Protein AF-A0A2Z6M3I9-F1 (afdb_monomer_lite)

pLDDT: mean 72.51, std 14.34, range [35.34, 93.38]

InterPro domains:
  IPR052072 Vascular development regulator domain-containing protein [PTHR16027] (50-109)

Radius of gyration: 44.21 Å; chains: 1; bounding box: 99×34×116 Å

Organism: Trifolium subterraneum (NCBI:txid3900)

Secondary structure (DSSP, 8-state):
-----------TTHHHHHHHHHHHHHHHHHHS----HHHHHHHH-HHHHHHHHHHHHS-TT-----SSPPTT-PPPPPHHHHHHHSPP--GGG-PPPGGGGG-GGGGGGT---

Structure (mmCIF, N/CA/C/O backbone):
data_AF-A0A2Z6M3I9-F1
#
_entry.id   AF-A0A2Z6M3I9-F1
#
loop_
_atom_site.group_PDB
_atom_site.id
_atom_site.type_symbol
_atom_site.label_atom_id
_atom_site.label_alt_id
_atom_site.label_comp_id
_atom_site.label_asym_id
_atom_site.label_entity_id
_atom_site.label_seq_id
_atom_site.pdbx_PDB_ins_code
_atom_site.Cartn_x
_atom_site.Cartn_y
_atom_site.Cartn_z
_atom_site.occupancy
_atom_site.B_iso_or_equiv
_atom_site.auth_seq_id
_atom_site.auth_comp_id
_atom_site.auth_asym_id
_atom_site.auth_atom_id
_atom_site.pdbx_PDB_model_num
ATOM 1 N N . MET A 1 1 ? 70.834 -3.166 -73.024 1.00 46.78 1 MET A N 1
ATOM 2 C CA . MET A 1 1 ? 70.839 -4.441 -72.269 1.00 46.78 1 MET A CA 1
ATOM 3 C C . MET A 1 1 ? 70.066 -4.167 -70.984 1.00 46.78 1 MET A C 1
ATOM 5 O O . MET A 1 1 ? 70.492 -3.287 -70.261 1.00 46.78 1 MET A O 1
ATOM 9 N N . CYS A 1 2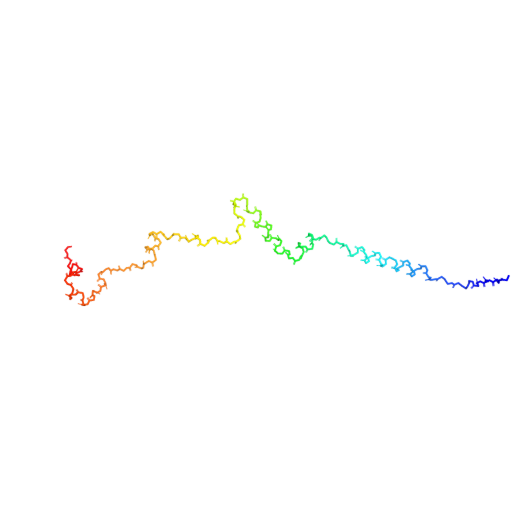 ? 68.882 -4.706 -70.707 1.00 35.34 2 CYS A N 1
ATOM 10 C CA . CYS A 1 2 ? 68.264 -5.953 -71.150 1.00 35.34 2 CYS A CA 1
ATOM 11 C C . CYS A 1 2 ? 66.836 -5.716 -71.668 1.00 35.34 2 CYS A C 1
ATOM 13 O O . CYS A 1 2 ? 66.071 -4.953 -71.089 1.00 35.34 2 CYS A O 1
ATOM 15 N N . ASN A 1 3 ? 66.501 -6.390 -72.766 1.00 41.72 3 ASN A N 1
ATOM 16 C CA . ASN A 1 3 ? 65.148 -6.480 -73.296 1.00 41.72 3 ASN A CA 1
ATOM 17 C C . ASN A 1 3 ? 64.330 -7.409 -72.393 1.00 41.72 3 ASN A C 1
ATOM 19 O O . ASN A 1 3 ? 64.697 -8.572 -72.246 1.00 41.72 3 ASN A O 1
ATOM 23 N N . TYR A 1 4 ? 63.227 -6.922 -71.828 1.00 47.03 4 TYR A N 1
ATOM 24 C CA . TYR A 1 4 ? 62.178 -7.783 -71.284 1.00 47.03 4 TYR A CA 1
ATOM 25 C C . TYR A 1 4 ? 60.978 -7.712 -72.225 1.00 47.03 4 TYR A C 1
ATOM 27 O O . TYR A 1 4 ? 60.066 -6.905 -72.069 1.00 47.03 4 TYR A O 1
ATOM 35 N N . THR A 1 5 ? 61.015 -8.542 -73.262 1.00 44.16 5 THR A N 1
ATOM 36 C CA . THR A 1 5 ? 59.844 -8.838 -74.084 1.00 44.16 5 THR A CA 1
ATOM 37 C C . THR A 1 5 ? 58.996 -9.832 -73.300 1.00 44.16 5 THR A C 1
ATOM 39 O O . THR A 1 5 ? 59.298 -11.022 -73.276 1.00 44.16 5 THR A O 1
ATOM 42 N N . ILE A 1 6 ? 57.961 -9.353 -72.609 1.00 53.44 6 ILE A N 1
ATOM 43 C CA . ILE A 1 6 ? 56.966 -10.242 -72.004 1.00 53.44 6 ILE A CA 1
ATOM 44 C C . ILE A 1 6 ? 55.996 -10.654 -73.112 1.00 53.44 6 ILE A C 1
ATOM 46 O O . ILE A 1 6 ? 55.208 -9.847 -73.602 1.00 53.44 6 ILE A O 1
ATOM 50 N N . LEU A 1 7 ? 56.094 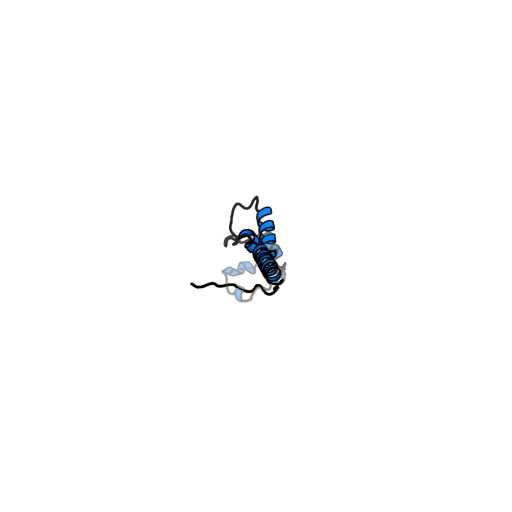-11.918 -73.528 1.00 47.03 7 LEU A N 1
ATOM 51 C CA . LEU A 1 7 ? 55.115 -12.587 -74.379 1.00 47.03 7 LEU A CA 1
ATOM 52 C C . LEU A 1 7 ? 53.763 -12.605 -73.652 1.00 47.03 7 LEU A C 1
ATOM 54 O O . LEU A 1 7 ? 53.545 -13.397 -72.737 1.00 47.03 7 LEU A O 1
ATOM 58 N N . LEU A 1 8 ? 52.855 -11.717 -74.056 1.00 44.78 8 LEU A N 1
ATOM 59 C CA . LEU A 1 8 ? 51.456 -11.734 -73.638 1.00 44.78 8 LEU A CA 1
ATOM 60 C C . LEU A 1 8 ? 50.755 -12.932 -74.291 1.00 44.78 8 LEU A C 1
ATOM 62 O O . LEU A 1 8 ? 50.255 -12.854 -75.411 1.00 44.78 8 LEU A O 1
ATOM 66 N N . HIS A 1 9 ? 50.733 -14.054 -73.573 1.00 43.66 9 HIS A N 1
ATOM 67 C CA . HIS A 1 9 ? 49.752 -15.116 -73.792 1.00 43.66 9 HIS A CA 1
ATOM 68 C C . HIS A 1 9 ? 48.354 -14.596 -73.385 1.00 43.66 9 HIS A C 1
ATOM 70 O O . HIS A 1 9 ? 48.254 -13.793 -72.451 1.00 43.66 9 HIS A O 1
ATOM 76 N N . PRO A 1 10 ? 47.263 -15.024 -74.046 1.00 52.47 10 PRO A N 1
ATOM 77 C CA . PRO A 1 10 ? 45.942 -14.445 -73.846 1.00 52.47 10 PRO A CA 1
ATOM 78 C C . PRO A 1 10 ? 45.379 -14.889 -72.493 1.00 52.47 10 PRO A C 1
ATOM 80 O O . PRO A 1 10 ? 44.980 -16.036 -72.317 1.00 52.47 10 PRO A O 1
ATOM 83 N N . GLN A 1 11 ? 45.347 -13.974 -71.528 1.00 40.12 11 GLN A N 1
ATOM 84 C CA . GLN A 1 11 ? 44.640 -14.153 -70.261 1.00 40.12 11 GLN A CA 1
ATOM 85 C C . GLN A 1 11 ? 43.510 -13.130 -70.171 1.00 40.12 11 GLN A C 1
ATOM 87 O O . GLN A 1 11 ? 43.577 -12.122 -69.467 1.00 40.12 11 GLN A O 1
ATOM 92 N N . ALA A 1 12 ? 42.443 -13.408 -70.914 1.00 52.78 12 ALA A N 1
ATOM 93 C CA . ALA A 1 12 ? 41.137 -12.831 -70.658 1.00 52.78 12 ALA A CA 1
ATOM 94 C C . ALA A 1 12 ? 40.544 -13.500 -69.405 1.00 52.78 12 ALA A C 1
ATOM 96 O O . ALA A 1 12 ? 39.816 -14.470 -69.549 1.00 52.78 12 ALA A O 1
ATOM 97 N N . SER A 1 13 ? 40.881 -13.039 -68.189 1.00 54.22 13 SER A N 1
ATOM 98 C CA . SER A 1 13 ? 40.032 -13.298 -67.000 1.00 54.22 13 SER A CA 1
ATOM 99 C C . SER A 1 13 ? 40.371 -12.529 -65.707 1.00 54.22 13 SER A C 1
ATOM 101 O O . SER A 1 13 ? 39.738 -12.780 -64.683 1.00 54.22 13 SER A O 1
ATOM 103 N N . TYR A 1 14 ? 41.336 -11.604 -65.685 1.00 50.34 14 TYR A N 1
ATOM 104 C CA . TYR A 1 14 ? 41.703 -10.909 -64.432 1.00 50.34 14 TYR A CA 1
ATOM 105 C C . TYR A 1 14 ? 40.854 -9.665 -64.134 1.00 50.34 14 TYR A C 1
ATOM 107 O O . TYR A 1 14 ? 40.676 -9.298 -62.975 1.00 50.34 14 TYR A O 1
ATOM 115 N N . THR A 1 15 ? 40.283 -9.040 -65.163 1.00 52.94 15 THR A N 1
ATOM 116 C CA . THR A 1 15 ? 39.463 -7.826 -65.035 1.00 52.94 15 THR A CA 1
ATOM 117 C C . THR A 1 15 ? 38.095 -8.110 -64.411 1.00 52.94 15 THR A C 1
ATOM 119 O O . THR A 1 15 ? 37.620 -7.322 -63.599 1.00 52.94 15 THR A O 1
ATOM 122 N N . GLY A 1 16 ? 37.487 -9.259 -64.725 1.00 56.19 16 GLY A N 1
ATOM 123 C CA . GLY A 1 16 ? 36.177 -9.657 -64.197 1.00 56.19 16 GLY A CA 1
ATOM 124 C C . GLY A 1 16 ? 36.192 -9.992 -62.703 1.00 56.19 16 GLY A C 1
ATOM 125 O O . GLY A 1 16 ? 35.321 -9.532 -61.971 1.00 56.19 16 GLY A O 1
ATOM 126 N N . LEU A 1 17 ? 37.208 -10.727 -62.227 1.00 57.41 17 LEU A N 1
ATOM 127 C CA . LEU A 1 17 ? 37.344 -11.030 -60.795 1.00 57.41 17 LEU A CA 1
ATOM 128 C C . LEU A 1 17 ? 37.590 -9.765 -59.960 1.00 57.41 17 LEU A C 1
ATOM 130 O O . LEU A 1 17 ? 37.031 -9.641 -58.876 1.00 57.41 17 LEU A O 1
ATOM 134 N N . PHE A 1 18 ? 38.397 -8.822 -60.458 1.00 61.56 18 PHE A N 1
ATOM 135 C CA . PHE A 1 18 ? 38.690 -7.572 -59.748 1.00 61.56 18 PHE A CA 1
ATOM 136 C C . PHE A 1 18 ? 37.458 -6.672 -59.609 1.00 61.56 18 PHE A C 1
ATOM 138 O O . PHE A 1 18 ? 37.231 -6.113 -58.539 1.00 61.56 18 PHE A O 1
ATOM 145 N N . LEU A 1 19 ? 36.652 -6.559 -60.669 1.00 60.34 19 LEU A N 1
ATOM 146 C CA . LEU A 1 19 ? 35.409 -5.787 -60.644 1.00 60.34 19 LEU A CA 1
ATOM 147 C C . LEU A 1 19 ? 34.371 -6.433 -59.721 1.00 60.34 19 LEU A C 1
ATOM 149 O O . LEU A 1 19 ? 33.809 -5.750 -58.876 1.00 60.34 19 LEU A O 1
ATOM 153 N N . HIS A 1 20 ? 34.199 -7.756 -59.793 1.00 67.06 20 HIS A N 1
ATOM 154 C CA . HIS A 1 20 ? 33.280 -8.479 -58.911 1.00 67.06 20 HIS A CA 1
ATOM 155 C C . HIS A 1 20 ? 33.704 -8.403 -57.432 1.00 67.06 20 HIS A C 1
ATOM 157 O O . HIS A 1 20 ? 32.864 -8.275 -56.544 1.00 67.06 20 HIS A O 1
ATOM 163 N N . GLN A 1 21 ? 35.012 -8.440 -57.152 1.00 72.31 21 GLN A N 1
ATOM 164 C CA . GLN A 1 21 ? 35.556 -8.240 -55.806 1.00 72.31 21 GLN A CA 1
ATOM 165 C C . GLN A 1 21 ? 35.297 -6.811 -55.306 1.00 72.31 21 GLN A C 1
ATOM 167 O O . GLN A 1 21 ? 34.916 -6.628 -54.151 1.00 72.31 21 GLN A O 1
ATOM 172 N N . TYR A 1 22 ? 35.495 -5.802 -56.159 1.00 73.56 22 TYR A N 1
ATOM 173 C CA . TYR A 1 22 ? 35.238 -4.403 -55.820 1.00 73.56 22 TYR A CA 1
ATOM 174 C C . TYR A 1 22 ? 33.749 -4.151 -55.558 1.00 73.56 22 TYR A C 1
ATOM 176 O O . TYR A 1 22 ? 33.415 -3.531 -54.551 1.00 73.56 22 TYR A O 1
ATOM 184 N N . ASP A 1 23 ? 32.863 -4.704 -56.389 1.00 74.19 23 ASP A N 1
ATOM 185 C CA . ASP A 1 23 ? 31.410 -4.628 -56.210 1.00 74.19 23 ASP A CA 1
ATOM 186 C C . ASP A 1 23 ? 30.957 -5.323 -54.922 1.00 74.19 23 ASP A C 1
ATOM 188 O O . ASP A 1 23 ? 30.174 -4.757 -54.160 1.00 74.19 23 ASP A O 1
ATOM 192 N N . ALA A 1 24 ? 31.495 -6.508 -54.618 1.00 71.25 24 ALA A N 1
ATOM 193 C CA . ALA A 1 24 ? 31.202 -7.213 -53.371 1.00 71.25 24 ALA A CA 1
ATOM 194 C C . ALA A 1 24 ? 31.651 -6.406 -52.141 1.00 71.25 24 ALA A C 1
ATOM 196 O O . ALA A 1 24 ? 30.916 -6.288 -51.160 1.00 71.25 24 ALA A O 1
ATOM 197 N N . VAL A 1 25 ? 32.838 -5.797 -52.194 1.00 73.81 25 VAL A N 1
ATOM 198 C CA . VAL A 1 25 ? 33.348 -4.934 -51.120 1.00 73.81 25 VAL A 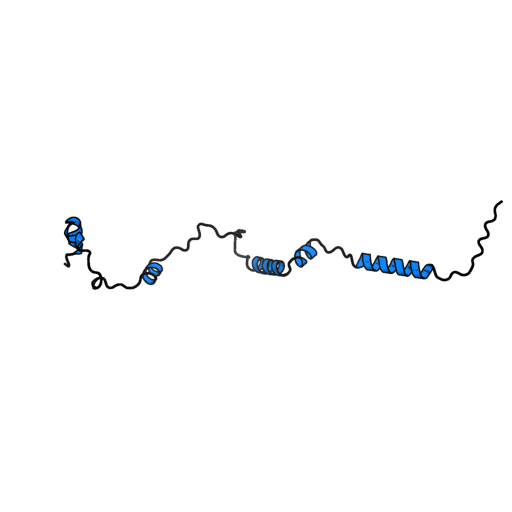CA 1
ATOM 199 C C . VAL A 1 25 ? 32.501 -3.664 -50.986 1.00 73.81 25 VAL A C 1
ATOM 201 O O . VAL A 1 25 ? 32.147 -3.297 -49.868 1.00 73.81 25 VAL A O 1
ATOM 204 N N . GLN A 1 26 ? 32.110 -3.027 -52.093 1.00 70.94 26 GLN A N 1
ATOM 205 C CA . GLN A 1 26 ? 31.213 -1.867 -52.088 1.00 70.94 26 GLN A CA 1
ATOM 206 C C . GLN A 1 26 ? 29.841 -2.215 -51.502 1.00 70.94 26 GLN A C 1
ATOM 208 O O . GLN A 1 26 ? 29.344 -1.469 -50.663 1.00 70.94 26 GLN A O 1
ATOM 213 N N . GLN A 1 27 ? 29.260 -3.365 -51.853 1.00 65.56 27 GLN A N 1
ATOM 214 C CA . GLN A 1 27 ? 27.992 -3.831 -51.284 1.00 65.56 27 GLN A CA 1
ATOM 215 C C . GLN A 1 27 ? 28.095 -4.090 -49.776 1.00 65.56 27 GLN A C 1
ATOM 217 O O . GLN A 1 27 ? 27.237 -3.628 -49.026 1.00 65.56 27 GLN A O 1
ATOM 222 N N . VAL A 1 28 ? 29.163 -4.744 -49.298 1.00 65.12 28 VAL A N 1
ATOM 223 C CA . VAL A 1 28 ? 29.371 -4.967 -47.855 1.00 65.12 28 VAL A CA 1
ATOM 224 C C . VAL A 1 28 ? 29.587 -3.645 -47.109 1.00 65.12 28 VAL A C 1
ATOM 226 O O . VAL A 1 28 ? 29.033 -3.461 -46.024 1.00 65.12 28 VAL A O 1
ATOM 229 N N . ILE A 1 29 ? 30.343 -2.699 -47.679 1.00 61.94 29 ILE A N 1
ATOM 230 C CA . ILE A 1 29 ? 30.562 -1.364 -47.094 1.00 61.94 29 ILE A CA 1
ATOM 231 C C . ILE A 1 29 ? 29.250 -0.565 -47.044 1.00 61.94 29 ILE A C 1
ATOM 233 O O . ILE A 1 29 ? 28.956 0.049 -46.019 1.00 61.94 29 ILE A O 1
ATOM 237 N N . HIS A 1 30 ? 28.428 -0.615 -48.096 1.00 58.53 30 HIS A N 1
ATOM 238 C CA . HIS A 1 30 ? 27.123 0.057 -48.137 1.00 58.53 30 HIS A CA 1
ATOM 239 C C . HIS A 1 30 ? 26.108 -0.587 -47.174 1.00 58.53 30 HIS A C 1
ATOM 241 O O . HIS A 1 30 ? 25.263 0.098 -46.596 1.00 58.53 30 HIS A O 1
ATOM 247 N N . GLN A 1 31 ? 26.218 -1.903 -46.950 1.00 56.00 31 GLN A N 1
ATOM 248 C CA . GLN A 1 31 ? 25.389 -2.651 -46.003 1.00 56.00 31 GLN A CA 1
ATOM 249 C C . GLN A 1 31 ? 25.817 -2.449 -44.542 1.00 56.00 31 GLN A C 1
ATOM 251 O O . GLN A 1 31 ? 24.987 -2.526 -43.638 1.00 56.00 31 GLN A O 1
ATOM 256 N N . LYS A 1 32 ? 27.076 -2.066 -44.297 1.00 56.72 32 LYS A N 1
ATOM 257 C CA . LYS A 1 32 ? 27.566 -1.511 -43.022 1.00 56.72 32 LYS A CA 1
ATOM 258 C C . LYS A 1 32 ? 27.173 -0.033 -42.869 1.00 56.72 32 LYS A C 1
ATOM 260 O O . LYS A 1 32 ? 27.964 0.773 -42.376 1.00 56.72 32 LYS A O 1
ATOM 265 N N . ARG A 1 33 ? 25.950 0.338 -43.271 1.00 62.56 33 ARG A N 1
ATOM 266 C CA . ARG A 1 33 ? 25.360 1.650 -42.978 1.00 62.56 33 ARG A CA 1
ATOM 267 C C . ARG A 1 33 ? 25.526 1.893 -41.477 1.00 62.56 33 ARG A C 1
ATOM 269 O O . ARG A 1 33 ? 25.010 1.122 -40.669 1.00 62.56 33 ARG A O 1
ATOM 276 N N . LYS A 1 34 ? 26.290 2.924 -41.106 1.00 64.81 34 LYS A N 1
ATOM 277 C CA . LYS A 1 34 ? 26.411 3.390 -39.721 1.00 64.81 34 LYS A CA 1
ATOM 278 C C . LYS A 1 34 ? 24.997 3.744 -39.266 1.00 64.81 34 LYS A C 1
ATOM 280 O O . LYS A 1 34 ? 24.508 4.813 -39.616 1.00 64.81 34 LYS A O 1
ATOM 285 N N . LYS A 1 35 ? 24.325 2.837 -38.552 1.00 67.81 35 LYS A N 1
ATOM 286 C CA . LYS A 1 35 ? 23.129 3.225 -37.812 1.00 67.81 35 LYS A CA 1
ATOM 287 C C . LYS A 1 35 ? 23.554 4.332 -36.861 1.00 67.81 35 LYS A C 1
ATOM 289 O O . LYS A 1 35 ? 24.622 4.247 -36.241 1.00 67.81 35 LYS A O 1
ATOM 294 N N . SER A 1 36 ? 22.774 5.399 -36.814 1.00 77.62 36 SER A N 1
ATOM 295 C CA . SER A 1 36 ? 23.019 6.457 -35.847 1.00 77.62 36 SER A CA 1
ATOM 296 C C . SER A 1 36 ? 22.910 5.878 -34.435 1.00 77.62 36 SER A C 1
ATOM 298 O O . SER A 1 36 ? 22.229 4.878 -34.206 1.00 77.62 36 SER A O 1
ATOM 300 N N . LEU A 1 37 ? 23.595 6.495 -33.470 1.00 69.50 37 LEU A N 1
ATOM 301 C CA . LEU A 1 37 ? 23.455 6.105 -32.066 1.00 69.50 37 LEU A CA 1
ATOM 302 C C . LEU A 1 37 ? 21.978 6.136 -31.639 1.00 69.50 37 LEU A C 1
ATOM 304 O O . LEU A 1 37 ? 21.561 5.301 -30.849 1.00 69.50 37 LEU A O 1
ATOM 308 N N . GLU A 1 38 ? 21.200 7.059 -32.201 1.00 70.81 38 GLU A N 1
ATOM 309 C CA . GLU A 1 38 ? 19.773 7.197 -31.934 1.00 70.81 38 GLU A CA 1
ATOM 310 C C . GLU A 1 38 ? 18.962 6.017 -32.485 1.00 70.81 38 GLU A C 1
ATOM 312 O O . GLU A 1 38 ? 18.234 5.380 -31.730 1.00 70.81 38 GLU A O 1
ATOM 317 N N . GLU A 1 39 ? 19.181 5.633 -33.748 1.00 74.50 39 GLU A N 1
ATOM 318 C CA . GLU A 1 39 ? 18.561 4.436 -34.343 1.00 74.50 39 GLU A CA 1
ATOM 319 C C . GLU A 1 39 ? 18.949 3.165 -33.578 1.00 74.50 39 GLU A C 1
ATOM 321 O O . GLU A 1 39 ? 18.113 2.306 -33.325 1.00 74.50 39 GLU A O 1
ATOM 326 N N . ILE A 1 40 ? 20.211 3.043 -33.152 1.00 75.12 40 ILE A N 1
ATOM 327 C CA . ILE A 1 40 ? 20.666 1.894 -32.357 1.00 75.12 40 ILE A CA 1
ATOM 328 C C . ILE A 1 40 ? 19.9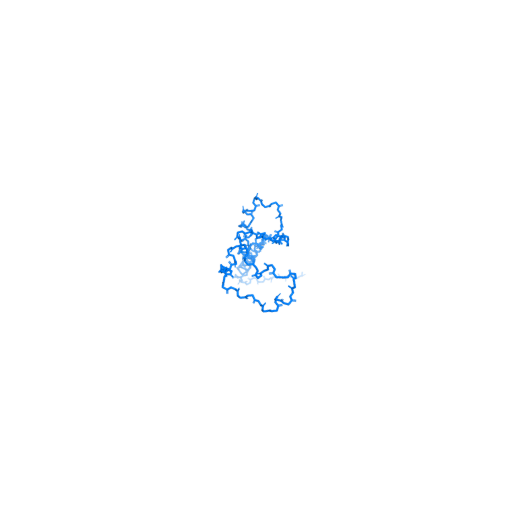49 1.859 -31.005 1.00 75.12 40 ILE A C 1
ATOM 330 O O . ILE A 1 40 ? 19.523 0.794 -30.568 1.00 75.12 40 ILE A O 1
ATOM 334 N N . ARG A 1 41 ? 19.803 3.008 -30.336 1.00 70.81 41 ARG A N 1
ATOM 335 C CA . ARG A 1 41 ? 19.121 3.109 -29.037 1.00 70.81 41 ARG A CA 1
ATOM 336 C C . ARG A 1 41 ? 17.630 2.809 -29.140 1.00 70.81 41 ARG A C 1
ATOM 338 O O . ARG A 1 41 ? 17.100 2.178 -28.230 1.00 70.81 41 ARG A O 1
ATOM 345 N N . GLN A 1 42 ? 16.987 3.227 -30.227 1.00 71.50 42 GLN A N 1
ATOM 346 C CA . GLN A 1 42 ? 15.577 2.945 -30.500 1.00 71.50 42 GLN A CA 1
ATOM 347 C C . GLN A 1 42 ? 15.356 1.464 -30.856 1.00 71.50 42 GLN A C 1
ATOM 349 O O . GLN A 1 42 ? 14.421 0.848 -30.348 1.00 71.50 42 GLN A O 1
ATOM 354 N N . ASP A 1 43 ? 16.268 0.851 -31.616 1.00 71.38 43 ASP A N 1
ATOM 355 C CA . ASP A 1 43 ? 16.187 -0.563 -32.013 1.00 71.38 43 ASP A CA 1
ATOM 356 C C . ASP A 1 43 ? 16.594 -1.554 -30.908 1.00 71.38 43 ASP A C 1
ATOM 358 O O . ASP A 1 43 ? 16.179 -2.712 -30.933 1.00 71.38 43 ASP A O 1
ATOM 362 N N . LEU A 1 44 ? 17.426 -1.137 -29.945 1.00 74.19 44 LEU A N 1
ATOM 363 C CA . LEU A 1 44 ? 17.887 -1.988 -28.838 1.00 74.19 44 LEU A CA 1
ATOM 364 C C . LEU A 1 44 ? 16.731 -2.461 -27.949 1.00 74.19 44 LEU A C 1
ATOM 366 O O . LEU A 1 44 ? 16.813 -3.544 -27.368 1.00 74.19 44 LEU A O 1
ATOM 370 N N . CYS A 1 45 ? 15.667 -1.663 -27.830 1.00 77.88 45 CYS A N 1
ATOM 371 C CA . CYS A 1 45 ? 14.467 -2.062 -27.109 1.00 77.88 45 CYS A CA 1
ATOM 372 C C . CYS A 1 45 ? 13.234 -1.281 -27.604 1.00 77.88 45 CYS A C 1
ATOM 374 O O . CYS A 1 45 ? 12.817 -0.321 -26.949 1.00 77.88 45 CYS A O 1
ATOM 376 N N . PRO A 1 46 ? 12.632 -1.681 -28.739 1.00 80.44 46 PRO A N 1
ATOM 377 C CA . PRO A 1 46 ? 11.499 -0.970 -29.340 1.00 80.44 46 PRO A CA 1
ATOM 378 C C . PRO A 1 46 ? 10.313 -0.838 -28.377 1.00 80.44 46 PRO A C 1
ATOM 380 O O . PRO A 1 46 ? 9.691 0.216 -28.317 1.00 80.44 46 PRO A O 1
ATOM 383 N N . VAL A 1 47 ? 10.081 -1.852 -27.535 1.00 86.38 47 VAL A N 1
ATOM 384 C CA . VAL A 1 47 ? 9.042 -1.836 -26.489 1.00 86.38 47 VAL A CA 1
ATOM 385 C C . VAL A 1 47 ? 9.296 -0.737 -25.451 1.00 86.38 47 VAL A C 1
ATOM 387 O O . VAL A 1 47 ? 8.382 -0.016 -25.072 1.00 86.38 47 VAL A O 1
ATOM 390 N N . VAL A 1 48 ? 10.543 -0.561 -25.001 1.00 83.25 48 VAL A N 1
ATOM 391 C CA . VAL A 1 48 ? 10.895 0.496 -24.034 1.00 83.25 48 VAL A CA 1
ATOM 392 C C . VAL A 1 48 ? 10.881 1.878 -24.692 1.00 83.25 48 VAL A C 1
ATOM 394 O O . VAL A 1 48 ? 10.571 2.866 -24.026 1.00 83.25 48 VAL A O 1
ATOM 397 N N . GLY A 1 49 ? 11.205 1.966 -25.986 1.00 83.06 49 GLY A N 1
ATOM 398 C CA . GLY A 1 49 ? 11.054 3.189 -26.778 1.00 83.06 49 GLY A CA 1
ATOM 399 C C . GLY A 1 49 ? 9.596 3.641 -26.854 1.00 83.06 49 GLY A C 1
ATOM 400 O O . GLY A 1 49 ? 9.294 4.785 -26.522 1.00 83.06 49 GLY A O 1
ATOM 401 N N . GLU A 1 50 ? 8.700 2.715 -27.186 1.00 85.75 50 GLU A N 1
ATOM 402 C CA . GLU A 1 50 ? 7.254 2.944 -27.237 1.00 85.75 50 GLU A CA 1
ATOM 403 C C . GLU A 1 50 ? 6.689 3.321 -25.857 1.00 85.75 50 GLU A C 1
ATOM 405 O O . GLU A 1 50 ? 6.006 4.334 -25.719 1.00 85.75 50 GLU A O 1
ATOM 410 N N . MET A 1 51 ? 7.058 2.590 -24.797 1.00 84.69 51 MET A N 1
ATOM 411 C CA . MET A 1 51 ? 6.663 2.921 -23.420 1.00 84.69 51 MET A CA 1
ATOM 412 C C . MET A 1 51 ? 7.124 4.323 -23.003 1.00 84.69 51 MET A C 1
ATOM 414 O O . MET A 1 51 ? 6.372 5.059 -22.367 1.00 84.69 51 MET A O 1
ATOM 418 N N . ARG A 1 52 ? 8.349 4.724 -23.374 1.00 81.88 52 ARG A N 1
ATOM 419 C CA . ARG A 1 52 ? 8.869 6.072 -23.101 1.00 81.88 52 ARG A CA 1
ATOM 420 C C . ARG A 1 52 ? 8.055 7.137 -23.821 1.00 81.88 52 ARG A C 1
ATOM 422 O O . ARG A 1 52 ? 7.787 8.178 -23.225 1.00 81.88 52 ARG A O 1
ATOM 429 N N . GLU A 1 53 ? 7.702 6.906 -25.080 1.00 82.62 53 GLU A N 1
ATOM 430 C CA . GLU A 1 53 ? 6.909 7.846 -25.871 1.00 82.62 53 GLU A CA 1
ATOM 431 C C . GLU A 1 53 ? 5.523 8.048 -25.253 1.00 82.62 53 GLU A C 1
ATOM 433 O O . GLU A 1 53 ? 5.127 9.190 -25.033 1.00 82.62 53 GLU A O 1
ATOM 438 N N . ILE A 1 54 ? 4.844 6.958 -24.878 1.00 84.31 54 ILE A N 1
ATOM 439 C CA . ILE A 1 54 ? 3.539 6.985 -24.198 1.00 84.31 54 ILE A CA 1
ATOM 440 C C . ILE A 1 54 ? 3.625 7.801 -22.901 1.00 84.31 54 ILE A C 1
ATOM 442 O O . ILE A 1 54 ? 2.902 8.781 -22.729 1.00 84.31 54 ILE A O 1
ATOM 446 N N . VAL A 1 55 ? 4.579 7.466 -22.024 1.00 79.00 55 VAL A N 1
ATOM 447 C CA . VAL A 1 55 ? 4.759 8.150 -20.733 1.00 79.00 55 VAL A CA 1
ATOM 448 C C . VAL A 1 55 ? 5.081 9.632 -20.920 1.00 79.00 55 VAL A C 1
ATOM 450 O O . VAL A 1 55 ? 4.610 10.455 -20.144 1.00 79.00 55 VAL A O 1
ATOM 453 N N . SER A 1 56 ? 5.870 9.988 -21.935 1.00 77.12 56 SER A N 1
ATOM 454 C CA . SER A 1 56 ? 6.293 11.375 -22.181 1.00 77.12 56 SER A CA 1
ATOM 455 C C . SER A 1 56 ? 5.192 12.222 -22.827 1.00 77.12 56 SER A C 1
ATOM 457 O O . SER A 1 56 ? 5.124 13.426 -22.585 1.00 77.12 56 SER A O 1
ATOM 459 N N . LYS A 1 57 ? 4.330 11.604 -23.643 1.00 74.88 57 LYS A N 1
ATOM 460 C CA . LYS A 1 57 ? 3.190 12.247 -24.309 1.00 74.88 57 LYS A CA 1
ATOM 461 C C . LYS A 1 57 ? 2.047 12.552 -23.342 1.00 74.88 57 LYS A C 1
ATOM 463 O O . LYS A 1 57 ? 1.404 13.580 -23.478 1.00 74.88 57 LYS A O 1
ATOM 468 N N . ASP A 1 58 ? 1.840 11.718 -22.330 1.00 67.38 58 ASP A N 1
ATOM 469 C CA . ASP A 1 58 ? 0.801 11.958 -21.322 1.00 67.38 58 ASP A CA 1
ATOM 470 C C . ASP A 1 58 ? 1.294 12.865 -20.167 1.00 67.38 58 ASP A C 1
ATOM 472 O O . ASP A 1 58 ? 0.508 13.326 -19.343 1.00 67.38 58 ASP A O 1
ATOM 476 N N . ASN A 1 59 ? 2.595 13.196 -20.126 1.00 64.75 59 ASN A N 1
ATOM 477 C CA . ASN A 1 59 ? 3.256 13.929 -19.033 1.00 64.75 59 ASN A CA 1
ATOM 478 C C . ASN A 1 59 ? 3.154 15.469 -19.094 1.00 64.75 59 ASN A C 1
ATOM 480 O O . ASN A 1 59 ? 3.895 16.171 -18.409 1.00 64.75 59 ASN A O 1
ATOM 484 N N . HIS A 1 60 ? 2.248 16.044 -19.887 1.00 58.66 60 HIS A N 1
ATOM 485 C CA . HIS A 1 60 ? 2.144 17.504 -20.055 1.00 58.66 60 HIS A CA 1
ATOM 486 C C . HIS A 1 60 ? 1.693 18.280 -18.795 1.00 58.66 60 HIS A C 1
ATOM 488 O O . HIS A 1 60 ? 1.635 19.509 -18.833 1.00 58.66 60 HIS A O 1
ATOM 494 N N . SER A 1 61 ? 1.380 17.599 -17.685 1.00 59.81 61 SER A N 1
ATOM 495 C CA . SER A 1 61 ? 0.900 18.217 -16.439 1.00 59.81 61 SER A CA 1
ATOM 496 C C . SER A 1 61 ? 1.579 17.736 -15.151 1.00 59.81 61 SER A C 1
ATOM 498 O O . SER A 1 61 ? 1.207 18.201 -14.075 1.00 59.81 61 SER A O 1
ATOM 500 N N . LEU A 1 62 ? 2.549 16.821 -15.207 1.00 59.38 62 LEU A N 1
ATOM 501 C CA . LEU A 1 62 ? 3.293 16.399 -14.017 1.00 59.38 62 LEU A CA 1
ATOM 502 C C . LEU A 1 62 ? 4.546 17.271 -13.907 1.00 59.38 62 LEU A C 1
ATOM 504 O O . LEU A 1 62 ? 5.523 17.110 -14.630 1.00 59.38 62 LEU A O 1
ATOM 508 N N . SER A 1 63 ? 4.500 18.245 -13.001 1.00 54.81 63 SER A N 1
ATOM 509 C CA . SER A 1 63 ? 5.603 19.182 -12.755 1.00 54.81 63 SER A CA 1
ATOM 510 C C . SER A 1 63 ? 6.828 18.531 -12.082 1.00 54.81 63 SER A C 1
ATOM 512 O O . SER A 1 63 ? 7.813 19.221 -11.814 1.00 54.81 63 SER A O 1
ATOM 514 N N . SER A 1 64 ? 6.788 17.230 -11.790 1.00 62.38 64 SER A N 1
ATOM 515 C CA . SER A 1 64 ? 7.832 16.487 -11.088 1.00 62.38 64 SER A CA 1
ATOM 516 C C . SER A 1 64 ? 8.396 15.375 -11.977 1.00 62.38 64 SER A C 1
ATOM 518 O O . SER A 1 64 ? 7.725 14.406 -12.307 1.00 62.38 64 SER A O 1
ATOM 520 N N . ASN A 1 65 ? 9.677 15.486 -12.339 1.00 63.34 65 ASN A N 1
ATOM 521 C CA . ASN A 1 65 ? 10.429 14.442 -13.052 1.00 63.34 65 ASN A CA 1
ATOM 522 C C . ASN A 1 65 ? 10.795 13.244 -12.138 1.00 63.34 65 ASN A C 1
ATOM 524 O O . ASN A 1 65 ? 11.856 12.640 -12.310 1.00 63.34 65 ASN A O 1
ATOM 528 N N . SER A 1 66 ? 9.987 12.929 -11.121 1.00 67.75 66 SER A N 1
ATOM 529 C CA . SER A 1 66 ? 10.249 11.836 -10.182 1.00 67.75 66 SER A CA 1
ATOM 530 C C . SER A 1 66 ? 9.652 10.528 -10.709 1.00 67.75 66 SER A C 1
ATOM 532 O O . SER A 1 66 ? 8.457 10.411 -10.951 1.00 67.75 66 SER A O 1
ATOM 534 N N . PHE A 1 67 ? 10.510 9.526 -10.920 1.00 73.12 67 PHE A N 1
ATOM 535 C CA . PHE A 1 67 ? 10.085 8.149 -11.218 1.00 73.12 67 PHE A CA 1
ATOM 536 C C . PHE A 1 67 ? 9.630 7.405 -9.953 1.00 73.12 67 PHE A C 1
ATOM 538 O O . PHE A 1 67 ? 8.869 6.444 -10.025 1.00 73.12 67 PHE A O 1
ATOM 545 N N . LEU A 1 68 ? 10.136 7.839 -8.799 1.00 75.94 68 LEU A N 1
ATOM 546 C CA . LEU A 1 68 ? 9.819 7.271 -7.497 1.00 75.94 68 LEU A CA 1
ATOM 547 C C . LEU A 1 68 ? 8.622 8.023 -6.911 1.00 75.94 68 LEU A C 1
ATOM 549 O O . LEU A 1 68 ? 8.564 9.249 -7.009 1.00 75.94 68 LEU A O 1
ATOM 553 N N . LEU A 1 69 ? 7.678 7.276 -6.336 1.00 73.69 69 LEU A N 1
ATOM 554 C CA . LEU A 1 69 ? 6.607 7.846 -5.522 1.00 73.69 69 LEU A CA 1
ATOM 555 C C . LEU A 1 69 ? 7.237 8.409 -4.244 1.00 73.69 69 LEU A C 1
ATOM 557 O O . LEU A 1 69 ? 8.119 7.767 -3.676 1.00 73.69 69 LEU A O 1
ATOM 561 N N . ASP A 1 70 ? 6.808 9.592 -3.818 1.00 74.38 70 ASP A N 1
ATOM 562 C CA . ASP A 1 70 ? 7.289 10.179 -2.569 1.00 74.38 70 ASP A CA 1
ATOM 563 C C . ASP A 1 70 ? 6.770 9.358 -1.370 1.00 74.38 70 ASP A C 1
ATOM 565 O O . ASP A 1 70 ? 5.597 8.973 -1.337 1.00 74.38 70 ASP A O 1
ATOM 569 N N . ASP A 1 71 ? 7.635 9.102 -0.380 1.00 68.94 71 ASP A N 1
ATOM 570 C CA . ASP A 1 71 ? 7.333 8.265 0.801 1.00 68.94 71 ASP A CA 1
ATOM 571 C C . ASP A 1 71 ? 6.214 8.848 1.694 1.00 68.94 71 ASP A C 1
ATOM 573 O O . ASP A 1 71 ? 5.603 8.127 2.482 1.00 68.94 71 ASP A O 1
ATOM 577 N N . ASP A 1 72 ? 5.896 10.136 1.533 1.00 72.25 72 ASP A N 1
ATOM 578 C CA . ASP A 1 72 ? 4.880 10.852 2.315 1.00 72.25 72 ASP A CA 1
ATOM 579 C C . ASP A 1 72 ? 3.466 10.782 1.699 1.00 72.25 72 ASP A C 1
ATOM 581 O O . ASP A 1 72 ? 2.521 11.372 2.224 1.00 72.25 72 ASP A O 1
ATOM 585 N N . MET A 1 73 ? 3.275 10.045 0.598 1.00 71.12 73 MET A N 1
ATOM 586 C CA . MET A 1 73 ? 1.984 9.931 -0.103 1.00 71.12 73 MET A CA 1
ATOM 587 C C . MET A 1 73 ? 1.072 8.852 0.495 1.00 71.12 73 MET A C 1
ATOM 589 O O . MET A 1 73 ? 0.371 8.138 -0.229 1.00 71.12 73 MET A O 1
ATOM 593 N N . SER A 1 74 ? 1.063 8.706 1.822 1.00 77.12 74 SER A N 1
ATOM 594 C CA . SER A 1 74 ? 0.064 7.866 2.480 1.00 77.12 74 SER A CA 1
ATOM 595 C C . SER A 1 74 ? -1.327 8.402 2.149 1.00 77.12 74 SER A C 1
ATOM 597 O O . SER A 1 74 ? -1.607 9.578 2.384 1.00 77.12 74 SER A O 1
ATOM 599 N N . ILE A 1 75 ? -2.201 7.546 1.623 1.00 76.69 75 ILE A N 1
ATOM 600 C CA . ILE A 1 75 ? -3.610 7.894 1.441 1.00 76.69 75 ILE A CA 1
ATOM 601 C C . ILE A 1 75 ? -4.209 8.053 2.847 1.00 76.69 75 ILE A C 1
ATOM 603 O O . ILE A 1 75 ? -4.189 7.081 3.608 1.00 76.69 75 ILE A O 1
ATOM 607 N N . PRO A 1 76 ? -4.698 9.245 3.235 1.00 81.62 76 PRO A N 1
ATOM 608 C CA . PRO A 1 76 ? -5.337 9.401 4.532 1.00 81.62 76 PRO A CA 1
ATOM 609 C C . PRO A 1 76 ? -6.653 8.619 4.527 1.00 81.62 76 PRO A C 1
ATOM 611 O O . PRO A 1 76 ? -7.475 8.800 3.631 1.00 81.62 76 PRO A O 1
ATOM 614 N N . PHE A 1 77 ? -6.854 7.755 5.522 1.00 84.44 77 PHE A N 1
ATOM 615 C CA . PHE A 1 77 ? -8.148 7.106 5.736 1.00 84.44 77 PHE A CA 1
ATOM 616 C C . PHE A 1 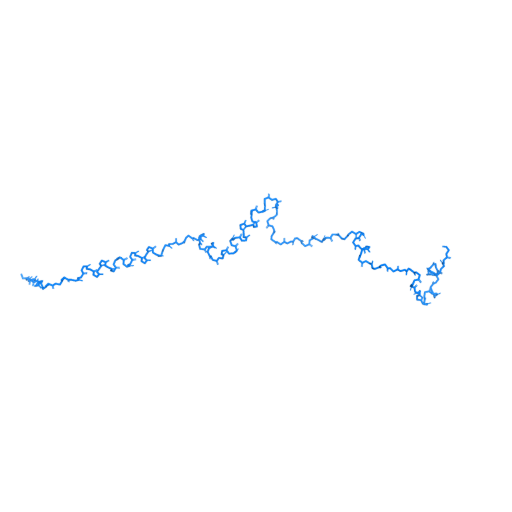77 ? -9.164 8.136 6.239 1.00 84.44 77 PHE A C 1
ATOM 618 O O . PHE A 1 77 ? -8.849 8.946 7.117 1.00 84.44 77 PHE A O 1
ATOM 625 N N . SER A 1 78 ? -10.376 8.101 5.689 1.00 89.25 78 SER A N 1
ATOM 626 C CA . SER A 1 78 ? -11.515 8.861 6.205 1.00 89.25 78 SER A CA 1
ATOM 627 C C . SER A 1 78 ? -12.174 8.145 7.388 1.00 89.25 78 SER A C 1
ATOM 629 O O . SER A 1 78 ? -11.934 6.961 7.634 1.00 89.25 78 SER A O 1
ATOM 631 N N . ALA A 1 79 ? -13.017 8.861 8.136 1.00 91.25 79 ALA A N 1
ATOM 632 C CA . ALA A 1 79 ? -13.834 8.236 9.176 1.00 91.25 79 ALA A CA 1
ATOM 633 C C . ALA A 1 79 ? -14.787 7.192 8.570 1.00 91.25 79 ALA A C 1
ATOM 635 O O . ALA A 1 79 ? -15.011 6.142 9.163 1.00 91.25 79 ALA A O 1
ATOM 636 N N . GLU A 1 80 ? -15.278 7.453 7.360 1.00 92.69 80 GLU A N 1
ATOM 637 C CA . GLU A 1 80 ? -16.127 6.546 6.596 1.00 92.69 80 GLU A CA 1
ATOM 638 C C . GLU A 1 80 ? -15.382 5.263 6.198 1.00 92.69 80 GLU A C 1
ATOM 640 O O . GLU A 1 80 ? -15.944 4.175 6.303 1.00 92.69 80 GLU A O 1
ATOM 645 N N . ASP A 1 81 ? -14.108 5.355 5.794 1.00 93.38 81 ASP A N 1
ATOM 646 C CA . ASP A 1 81 ? -13.290 4.170 5.482 1.00 93.38 81 ASP A CA 1
ATOM 647 C C . ASP A 1 81 ? -13.097 3.270 6.707 1.00 93.38 81 ASP A C 1
ATOM 649 O O . ASP A 1 81 ? -13.065 2.046 6.587 1.00 93.38 81 ASP A O 1
ATOM 653 N N . ILE A 1 82 ? -12.982 3.876 7.892 1.00 90.88 82 ILE A N 1
ATOM 654 C CA . ILE A 1 82 ? -12.858 3.152 9.158 1.00 90.88 82 ILE A CA 1
ATOM 655 C C . ILE A 1 82 ? -14.182 2.465 9.505 1.00 90.88 82 ILE A C 1
ATOM 657 O O . ILE A 1 82 ? -14.176 1.279 9.826 1.00 90.88 82 ILE A O 1
ATOM 661 N N . ASP A 1 83 ? -15.303 3.177 9.398 1.00 90.25 83 ASP A N 1
ATOM 662 C CA . ASP A 1 83 ? -16.639 2.637 9.679 1.00 90.25 83 ASP A CA 1
ATOM 663 C C . ASP A 1 83 ? -16.983 1.456 8.758 1.00 90.25 83 ASP A C 1
ATOM 665 O O . ASP A 1 83 ? -17.446 0.416 9.212 1.00 90.25 83 ASP A O 1
ATOM 669 N N . MET A 1 84 ? -16.644 1.553 7.468 1.00 90.06 84 MET A N 1
ATOM 670 C CA . MET A 1 84 ? -16.837 0.454 6.514 1.00 90.06 84 MET A CA 1
ATOM 671 C C . MET A 1 84 ? -15.916 -0.751 6.767 1.00 90.06 84 MET A C 1
ATOM 673 O O . MET A 1 84 ? -16.260 -1.873 6.388 1.00 90.06 84 MET A O 1
ATOM 677 N N . ALA A 1 85 ? -14.733 -0.539 7.350 1.00 91.69 85 ALA A N 1
ATOM 678 C CA . ALA A 1 85 ? -13.768 -1.601 7.628 1.00 91.69 85 ALA A CA 1
ATOM 679 C C . ALA A 1 85 ? -14.055 -2.348 8.940 1.00 91.69 85 ALA A C 1
ATOM 681 O O . ALA A 1 85 ? -13.624 -3.495 9.100 1.00 91.69 85 ALA A O 1
ATOM 682 N N . ILE A 1 86 ? -14.759 -1.711 9.878 1.00 89.88 86 ILE A N 1
ATOM 683 C CA . ILE A 1 86 ? -15.138 -2.308 11.156 1.00 89.88 86 ILE A CA 1
ATOM 684 C C . ILE A 1 86 ? -16.468 -3.056 10.968 1.00 89.88 86 ILE A C 1
ATOM 686 O O . ILE A 1 86 ? -17.464 -2.458 10.569 1.00 89.88 86 ILE A O 1
ATOM 690 N N . PRO A 1 87 ? -16.533 -4.370 11.244 1.00 88.56 87 PRO A N 1
ATOM 691 C CA . PRO A 1 87 ? -17.797 -5.090 11.185 1.00 88.56 87 PRO A CA 1
ATOM 692 C C . PRO A 1 87 ? -18.771 -4.533 12.227 1.00 88.56 87 PRO A C 1
ATOM 694 O O . PRO A 1 87 ? -18.375 -4.242 13.355 1.00 88.56 87 PRO A O 1
ATOM 697 N N . ALA A 1 88 ? -20.051 -4.438 11.868 1.00 85.56 88 ALA A N 1
ATOM 698 C CA . ALA A 1 88 ? -21.091 -4.085 12.824 1.00 85.56 88 ALA A CA 1
ATOM 699 C C . ALA A 1 88 ? -21.149 -5.150 13.931 1.00 85.56 88 ALA A C 1
ATOM 701 O O . ALA A 1 88 ? -21.379 -6.329 13.652 1.00 85.56 88 ALA A O 1
ATOM 702 N N . VAL A 1 89 ? -20.923 -4.725 15.173 1.00 86.00 89 VAL A N 1
ATOM 703 C CA . VAL A 1 89 ? -21.067 -5.550 16.375 1.00 86.00 89 VAL A CA 1
ATOM 704 C C . VAL A 1 89 ? -22.136 -4.903 17.243 1.00 86.00 89 VAL A C 1
ATOM 706 O O . VAL A 1 89 ? -22.076 -3.697 17.484 1.00 86.00 89 VAL A O 1
ATOM 709 N N . ASP A 1 90 ? -23.115 -5.692 17.682 1.00 85.25 90 ASP A N 1
ATOM 710 C CA . ASP A 1 90 ? -24.074 -5.242 18.686 1.00 85.25 90 ASP A CA 1
ATOM 711 C C . ASP A 1 90 ? -23.368 -5.171 20.045 1.00 85.25 90 ASP A C 1
ATOM 713 O O . ASP A 1 90 ? -22.693 -6.118 20.456 1.00 85.25 90 ASP A O 1
ATOM 717 N N . ALA A 1 91 ? -23.485 -4.039 20.735 1.00 81.25 91 ALA A N 1
ATOM 718 C CA . ALA A 1 91 ? -22.885 -3.875 22.054 1.00 81.25 91 ALA A CA 1
ATOM 719 C C . ALA A 1 91 ? -23.523 -4.823 23.083 1.00 81.25 91 ALA A C 1
ATOM 721 O O . ALA A 1 91 ? -22.835 -5.251 24.009 1.00 81.25 91 ALA A O 1
ATOM 722 N N . ASP A 1 92 ? -24.791 -5.196 22.879 1.00 82.88 92 ASP A N 1
ATOM 723 C CA . ASP A 1 92 ? -25.530 -6.106 23.759 1.00 82.88 92 ASP A CA 1
ATOM 724 C C . ASP A 1 92 ? -25.013 -7.558 23.670 1.00 82.88 92 ASP A C 1
ATOM 726 O O . ASP A 1 92 ? -25.177 -8.335 24.613 1.00 82.88 92 ASP A O 1
ATOM 730 N N . ASP A 1 93 ? -24.329 -7.918 22.576 1.00 83.69 93 ASP A N 1
ATOM 731 C CA . ASP A 1 93 ? -23.736 -9.247 22.362 1.00 83.69 93 ASP A CA 1
ATOM 732 C C . ASP A 1 93 ? -22.353 -9.410 23.033 1.00 83.69 93 ASP A C 1
ATOM 734 O O . ASP A 1 93 ? -21.769 -10.500 23.018 1.00 83.69 93 ASP A O 1
ATOM 738 N N . ILE A 1 94 ? -21.790 -8.342 23.614 1.00 85.94 94 ILE A N 1
ATOM 739 C CA . ILE A 1 94 ? -20.456 -8.352 24.228 1.00 85.94 94 ILE A CA 1
ATOM 740 C C . ILE A 1 94 ? -20.576 -8.495 25.752 1.00 85.94 94 ILE A C 1
ATOM 742 O O . ILE A 1 94 ? -20.887 -7.543 26.465 1.00 85.94 94 ILE A O 1
ATOM 746 N N . GLU A 1 95 ? -20.237 -9.671 26.287 1.00 85.69 95 GLU A N 1
ATOM 747 C CA . GLU A 1 95 ? -20.131 -9.863 27.739 1.00 85.69 95 GLU A CA 1
ATOM 748 C C . GLU A 1 95 ? -18.889 -9.160 28.322 1.00 85.69 95 GLU A C 1
ATOM 750 O O . GLU A 1 95 ? -17.752 -9.368 27.885 1.00 85.69 95 GLU A O 1
ATOM 755 N N . LEU A 1 96 ? -19.098 -8.351 29.366 1.00 86.25 96 LEU A N 1
ATOM 756 C CA . LEU A 1 96 ? -18.022 -7.692 30.108 1.00 86.25 96 LEU A CA 1
ATOM 757 C C . LEU A 1 96 ? -17.160 -8.720 30.869 1.00 86.25 96 LEU A C 1
ATOM 759 O O . LEU A 1 96 ? -17.694 -9.576 31.581 1.00 86.25 96 LEU A O 1
ATOM 763 N N . PRO A 1 97 ? -15.819 -8.614 30.818 1.00 88.44 97 PRO A N 1
ATOM 764 C CA . PRO A 1 97 ? -14.943 -9.453 31.627 1.00 88.44 97 PRO A CA 1
ATOM 765 C C . PRO A 1 97 ? -15.209 -9.313 33.135 1.00 88.44 97 PRO A C 1
ATOM 767 O O . PRO A 1 97 ? -15.222 -8.208 33.676 1.00 88.44 97 PRO A O 1
ATOM 770 N N . ALA A 1 98 ? -15.323 -10.445 33.840 1.00 83.94 98 ALA A N 1
ATOM 771 C CA . ALA A 1 98 ? -15.703 -10.489 35.259 1.00 83.94 98 ALA A CA 1
ATOM 772 C C . ALA A 1 98 ? -14.777 -9.692 36.204 1.00 83.94 98 ALA A C 1
ATOM 774 O O . ALA A 1 98 ? -15.230 -9.197 37.236 1.00 83.94 98 ALA A O 1
ATOM 775 N N . PHE A 1 99 ? -13.495 -9.534 35.854 1.00 88.38 99 PHE A N 1
ATOM 776 C CA . PHE A 1 99 ? -12.525 -8.808 36.682 1.00 88.38 99 PHE A CA 1
ATOM 777 C C . PHE A 1 99 ? -12.791 -7.295 36.741 1.00 88.38 99 PHE A C 1
ATOM 779 O O . PHE A 1 99 ? -12.271 -6.620 37.625 1.00 88.38 99 PHE A O 1
ATOM 786 N N . LEU A 1 100 ? -13.597 -6.733 35.831 1.00 87.94 100 LEU A N 1
ATOM 787 C CA . LEU A 1 100 ? -13.915 -5.299 35.841 1.00 87.94 100 LEU A CA 1
ATOM 788 C C . LEU A 1 100 ? -14.653 -4.876 37.120 1.00 87.94 100 LEU A C 1
ATOM 790 O O . LEU A 1 100 ? -14.481 -3.749 37.580 1.00 87.94 100 LEU A O 1
ATOM 794 N N . CYS A 1 101 ? -15.386 -5.799 37.750 1.00 84.12 101 CYS A N 1
ATOM 795 C CA . CYS A 1 101 ? -16.052 -5.590 39.037 1.00 84.12 101 CYS A CA 1
ATOM 796 C C . CYS A 1 101 ? -15.075 -5.303 40.191 1.00 84.12 101 CYS A C 1
ATOM 798 O O . CYS A 1 101 ? -15.469 -4.713 41.197 1.00 84.12 101 CYS A O 1
ATOM 800 N N . GLU A 1 102 ? -13.807 -5.699 40.055 1.00 91.12 102 GLU A N 1
ATOM 801 C CA . GLU A 1 102 ? -12.767 -5.482 41.066 1.00 91.12 102 GLU A CA 1
ATOM 802 C C . GLU A 1 102 ? -12.226 -4.042 41.054 1.00 91.12 102 GLU A C 1
ATOM 804 O O . GLU A 1 102 ? -11.546 -3.632 41.996 1.00 91.12 102 GLU A O 1
ATOM 809 N N . TYR A 1 103 ? -12.549 -3.252 40.022 1.00 90.81 103 TYR A N 1
ATOM 810 C CA . TYR A 1 103 ? -12.053 -1.891 39.837 1.00 90.81 103 TYR A CA 1
ATOM 811 C C . TYR A 1 103 ? -13.167 -0.855 40.059 1.00 90.81 103 TYR A C 1
ATOM 813 O O . TYR A 1 103 ? -13.996 -0.638 39.174 1.00 90.81 103 TYR A O 1
ATOM 821 N N . PRO A 1 104 ? -13.168 -0.121 41.193 1.00 88.81 104 PRO A N 1
ATOM 822 C CA . PRO A 1 104 ? -14.174 0.907 41.473 1.00 88.81 104 PRO A CA 1
ATOM 823 C C . PRO A 1 104 ? -14.266 1.996 40.397 1.00 88.81 104 PRO A C 1
ATOM 825 O O . PRO A 1 104 ? -15.343 2.519 40.133 1.00 88.81 104 PRO A O 1
ATOM 828 N N . CYS A 1 105 ? -13.150 2.317 39.734 1.00 91.06 105 CYS A N 1
ATOM 829 C CA . CYS A 1 105 ? -13.114 3.289 38.640 1.00 91.06 105 CYS A CA 1
ATOM 830 C C . CYS A 1 105 ? -13.777 2.801 37.341 1.00 91.06 105 CYS A C 1
ATOM 832 O O . CYS A 1 105 ? -14.033 3.628 36.474 1.00 91.06 105 CYS A O 1
ATOM 834 N N . ALA A 1 106 ? -14.057 1.500 37.201 1.00 89.38 106 ALA A N 1
ATOM 835 C CA . ALA A 1 106 ? -14.676 0.899 36.018 1.00 89.38 106 ALA A CA 1
ATOM 836 C C . ALA A 1 106 ? -16.165 0.560 36.216 1.00 89.38 106 ALA A C 1
ATOM 838 O O . ALA A 1 106 ? -16.825 0.144 35.269 1.00 89.38 106 ALA A O 1
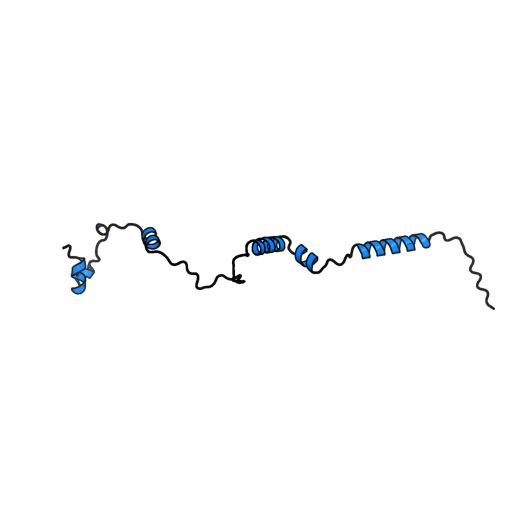ATOM 839 N N . GLN A 1 107 ? -16.723 0.768 37.417 1.00 86.62 107 GLN A N 1
ATOM 840 C CA . GLN A 1 107 ? -18.115 0.409 37.732 1.00 86.62 107 GLN A CA 1
ATOM 841 C C . GLN A 1 107 ? -19.146 1.119 36.845 1.00 86.62 107 GLN A C 1
ATOM 843 O O . GLN A 1 107 ? -20.207 0.562 36.591 1.00 86.62 107 GLN A O 1
ATOM 848 N N . PHE A 1 108 ? -18.822 2.304 36.316 1.00 87.81 108 PHE A N 1
ATOM 849 C CA . PHE A 1 108 ? -19.697 3.038 35.396 1.00 87.81 108 PHE A CA 1
ATOM 850 C C . PHE A 1 108 ? -19.990 2.284 34.087 1.00 87.81 108 PHE A C 1
ATOM 852 O O . PHE A 1 108 ? -20.990 2.574 33.448 1.00 87.81 108 PHE A O 1
ATOM 859 N N . LEU A 1 109 ? -19.147 1.319 33.695 1.00 84.81 109 LEU A N 1
ATOM 860 C CA . LEU A 1 109 ? -19.347 0.492 32.498 1.00 84.81 109 LEU A CA 1
ATOM 861 C C . LEU A 1 109 ? -20.368 -0.633 32.707 1.00 84.81 109 LEU A C 1
ATOM 863 O O . LEU A 1 109 ? -20.847 -1.209 31.740 1.00 84.81 109 LEU A O 1
ATOM 867 N N . VAL A 1 110 ? -20.671 -0.968 33.962 1.00 81.69 110 VAL A N 1
ATOM 868 C CA . VAL A 1 110 ? -21.655 -1.999 34.334 1.00 81.69 110 VAL A CA 1
ATOM 869 C C . VAL A 1 110 ? -23.029 -1.367 34.601 1.00 81.69 110 VAL A C 1
ATOM 871 O O . VAL A 1 110 ? -24.053 -2.048 34.591 1.00 81.69 110 VAL A O 1
ATOM 874 N N . SER A 1 111 ? -23.064 -0.055 34.832 1.00 75.00 111 SER A N 1
ATOM 875 C CA . SER A 1 111 ? -24.268 0.699 35.172 1.00 75.00 111 SER A CA 1
ATOM 876 C C . SER A 1 111 ? -24.966 1.220 33.910 1.00 75.00 111 SER A C 1
ATOM 878 O O . SER A 1 111 ? -24.528 2.209 33.331 1.00 75.00 111 SER A O 1
ATOM 880 N N . HIS A 1 112 ? -26.069 0.586 33.502 1.00 62.72 112 HIS A N 1
ATOM 881 C CA . HIS A 1 112 ? -27.024 1.170 32.549 1.00 62.72 112 HIS A CA 1
ATOM 882 C C . HIS A 1 112 ? -27.932 2.174 33.287 1.00 62.72 112 HIS A C 1
ATOM 884 O O . HIS A 1 112 ? -28.910 1.762 33.911 1.00 62.72 112 HIS A O 1
ATOM 890 N N . GLU A 1 113 ? -27.615 3.469 33.231 1.00 51.84 113 GLU A N 1
ATOM 891 C CA . GLU A 1 113 ? -28.595 4.557 33.433 1.00 51.84 113 GLU A CA 1
ATOM 892 C C . GLU A 1 113 ? -28.869 5.283 32.114 1.00 51.84 113 GLU A C 1
ATOM 894 O O . GLU A 1 113 ? -27.907 5.476 31.334 1.00 51.84 113 GLU A O 1
#

Foldseek 3Di:
DDDDPDPDDDDPDPVVVVVVVVVVVVVVVVVVPPDPPVNVVCVVCVPVVVVVVVCVVVCPPPPDPDPDDDPPPPDDDDPVNVVVVDDDDDPVPDDDDPCLVVDPVSVVVVDDD

Sequence (113 aa):
MCNYTILLHPQASYTGLFLHQYDAVQQVIHQKRKKSLEEIRQDLCPVVGEMREIVSKDNHSLSSNSFLLDDDMSIPFSAEDIDMAIPAVDADDIELPAFLCEYPCAQFLVSHE